Protein AF-A0AAV4LJK1-F1 (afdb_monomer)

Organism: NCBI:txid2771369

Radius of gyration: 15.4 Å; Cα contacts (8 Å, |Δi|>4): 103; chains: 1; bounding box: 39×28×40 Å

Solvent-accessible surface area (backbone atoms only — not comparable to full-atom values): 5057 Å² total; per-residue (Å²): 134,90,82,85,84,44,74,44,76,50,63,76,45,76,63,62,62,81,70,70,82,85,41,70,70,59,52,54,52,23,61,57,42,68,74,32,80,41,23,34,50,41,73,59,45,46,76,45,86,78,84,73,78,91,63,101,71,76,96,66,80,96,44,64,17,47,65,71,40,57,61,40,46,45,68,44,43,42,80,81

Sequence (80 aa):
MSSNISVIATGDSFITQRLPRAETDLVGIRLLFQKADVR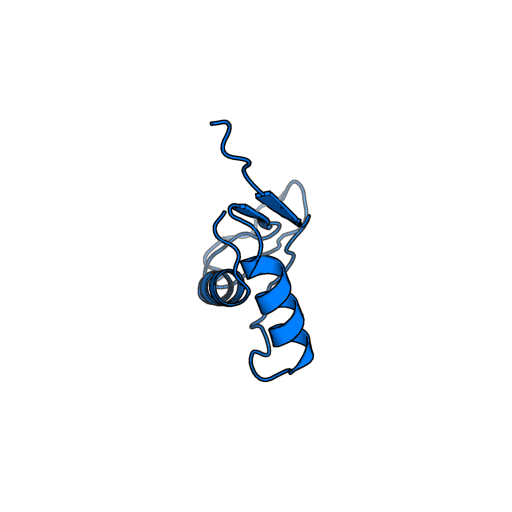FTNLEVTIHDFDAYPAASSGGTWAAARPAVLSDLEWLGFNM

Mean predicted aligned error: 4.13 Å

pLDDT: mean 92.79, std 7.21, range [51.62, 98.25]

Foldseek 3Di:
DDDDFFEDEEEEPLDADADPVVDPVLVVLLVVQVVGPAYYYDHNEAEDPPPDDDDPDDVDDNRYHYPVVVVRVVVSPHDD

Secondary structure (DSSP, 8-state):
-PPP--EEEEEE----S---TT-HHHHHHHHHHTTSSEEEEE--SEESSS-PPPPS--SS---EE-THHHHHHHHHT---

Structure (mmCIF, N/CA/C/O backbone):
data_AF-A0AAV4LJK1-F1
#
_entry.id   AF-A0AAV4LJK1-F1
#
loop_
_atom_site.group_PDB
_atom_site.id
_atom_site.type_symbol
_atom_site.label_atom_id
_atom_site.label_alt_id
_atom_site.label_comp_id
_atom_site.label_asym_id
_atom_site.label_entity_id
_atom_site.label_seq_id
_atom_site.pdbx_PDB_ins_code
_atom_site.Cartn_x
_atom_site.Cartn_y
_atom_site.Cartn_z
_atom_site.occupancy
_atom_site.B_iso_or_equiv
_atom_site.auth_seq_id
_atom_site.auth_comp_id
_atom_site.auth_asym_id
_atom_site.auth_atom_id
_atom_site.pdbx_PDB_model_num
ATOM 1 N N . MET A 1 1 ? -28.837 12.579 15.577 1.00 51.62 1 MET A N 1
ATOM 2 C CA . MET A 1 1 ? -27.530 12.140 16.113 1.00 51.62 1 MET A CA 1
ATOM 3 C C . MET A 1 1 ? -26.493 12.394 15.034 1.00 51.62 1 MET A C 1
ATOM 5 O O . MET A 1 1 ? -26.770 12.052 13.894 1.00 51.62 1 MET A O 1
ATOM 9 N N . SER A 1 2 ? -25.375 13.044 15.356 1.00 68.56 2 SER A N 1
ATOM 10 C CA . SER A 1 2 ? -24.249 13.185 14.423 1.00 68.56 2 SER A CA 1
ATOM 11 C C . SER A 1 2 ? -23.470 11.871 14.408 1.00 68.56 2 SER A C 1
ATOM 13 O O . SER A 1 2 ? -23.047 11.416 15.470 1.00 68.56 2 SER A O 1
ATOM 15 N N . SER A 1 3 ? -23.331 11.239 13.246 1.00 84.69 3 SER A N 1
ATOM 16 C CA . SER A 1 3 ? -22.434 10.099 13.046 1.00 84.69 3 SER A CA 1
ATOM 17 C C . SER A 1 3 ? -21.059 10.621 12.636 1.00 84.69 3 SER A C 1
ATOM 19 O O . SER A 1 3 ? -20.945 11.318 11.629 1.00 84.69 3 SER A O 1
ATOM 21 N N . ASN A 1 4 ? -20.025 10.299 13.412 1.00 93.12 4 ASN A N 1
ATOM 22 C CA . ASN A 1 4 ? -18.645 10.631 13.060 1.00 93.12 4 ASN A CA 1
ATOM 23 C C . ASN A 1 4 ? -18.116 9.625 12.028 1.00 93.12 4 ASN A C 1
ATOM 25 O O . ASN A 1 4 ? -18.413 8.439 12.137 1.00 93.12 4 ASN A O 1
ATOM 29 N N . ILE A 1 5 ? -17.318 10.101 11.069 1.00 96.06 5 ILE A N 1
ATOM 30 C CA . ILE A 1 5 ? -16.548 9.262 10.140 1.00 96.06 5 ILE A CA 1
ATOM 31 C C . ILE A 1 5 ? -15.087 9.312 10.575 1.00 96.06 5 ILE A C 1
ATOM 33 O O . ILE A 1 5 ? -14.530 10.389 10.794 1.00 96.06 5 ILE A O 1
ATOM 37 N N . SER A 1 6 ? -14.472 8.146 10.700 1.00 97.44 6 SER A N 1
ATOM 38 C CA . SER A 1 6 ? -13.061 7.981 11.023 1.00 97.44 6 SER A CA 1
ATOM 39 C C . SER A 1 6 ? -12.247 7.707 9.761 1.00 97.44 6 SER A C 1
ATOM 41 O O . SER A 1 6 ? -12.654 6.942 8.885 1.00 97.44 6 SER A O 1
ATOM 43 N N . VAL A 1 7 ? -11.084 8.350 9.661 1.00 97.88 7 VAL A N 1
ATOM 44 C CA . VAL A 1 7 ? -10.212 8.261 8.487 1.00 97.88 7 VAL A CA 1
ATOM 45 C C . VAL A 1 7 ? -8.794 7.926 8.927 1.00 97.88 7 VAL A C 1
ATOM 47 O O . VAL A 1 7 ? -8.243 8.578 9.814 1.00 97.88 7 VAL A O 1
ATOM 50 N N . ILE A 1 8 ? -8.201 6.931 8.275 1.00 98.12 8 ILE A N 1
ATOM 51 C CA . ILE A 1 8 ? -6.759 6.698 8.243 1.00 98.12 8 ILE A CA 1
ATOM 52 C C . ILE A 1 8 ? -6.295 6.984 6.819 1.00 98.12 8 ILE A C 1
ATOM 54 O O . ILE A 1 8 ? -6.885 6.501 5.854 1.00 98.12 8 ILE A O 1
ATOM 58 N N . ALA A 1 9 ? -5.238 7.777 6.701 1.00 97.75 9 ALA A N 1
ATOM 59 C CA . ALA A 1 9 ? -4.623 8.105 5.429 1.00 97.75 9 ALA A CA 1
ATOM 60 C C . ALA A 1 9 ? -3.120 7.865 5.523 1.00 97.75 9 ALA A C 1
ATOM 62 O O . ALA A 1 9 ? -2.478 8.270 6.496 1.00 97.75 9 ALA A O 1
ATOM 63 N N . THR A 1 10 ? -2.567 7.222 4.504 1.00 97.69 10 THR A N 1
ATOM 64 C CA . THR A 1 10 ? -1.126 7.137 4.282 1.00 97.69 10 THR A CA 1
ATOM 65 C C . THR A 1 10 ? -0.749 7.931 3.039 1.00 97.69 10 THR A C 1
ATOM 67 O O . THR A 1 10 ? -1.573 8.155 2.150 1.00 97.69 10 THR A O 1
ATOM 70 N N . GLY A 1 11 ? 0.503 8.382 2.997 1.00 97.69 11 GLY A N 1
ATOM 71 C CA . GLY A 1 11 ? 1.079 8.987 1.801 1.00 97.69 11 GLY A CA 1
ATOM 72 C C . GLY A 1 11 ? 1.430 7.921 0.768 1.00 97.69 11 GLY A C 1
ATOM 73 O O . GLY A 1 11 ? 0.673 6.978 0.537 1.00 97.69 11 GLY A O 1
ATOM 74 N N . ASP A 1 12 ? 2.600 8.083 0.172 1.00 96.62 12 ASP A N 1
ATOM 75 C CA . ASP A 1 12 ? 3.036 7.338 -1.003 1.00 96.62 12 ASP A CA 1
ATOM 76 C C . ASP A 1 12 ? 3.206 5.838 -0.723 1.00 96.62 12 ASP A C 1
ATOM 78 O O . ASP A 1 12 ? 4.169 5.389 -0.095 1.00 96.62 12 ASP A O 1
ATOM 82 N N . SER A 1 13 ? 2.281 5.036 -1.246 1.00 96.06 13 SER A N 1
ATOM 83 C CA . SER A 1 13 ? 2.423 3.585 -1.346 1.00 96.06 13 SER A CA 1
ATOM 84 C C . SER A 1 13 ? 3.279 3.234 -2.555 1.00 96.06 13 SER A C 1
ATOM 86 O O . SER A 1 13 ? 2.786 2.831 -3.609 1.00 96.06 13 SER A O 1
ATOM 88 N N . PHE A 1 14 ? 4.593 3.341 -2.375 1.00 96.56 14 PHE A N 1
ATOM 89 C CA . PHE A 1 14 ? 5.584 2.866 -3.338 1.00 96.56 14 PHE A CA 1
ATOM 90 C C . PHE A 1 14 ? 5.849 1.359 -3.154 1.00 96.56 14 PHE A C 1
ATOM 92 O O . PHE A 1 14 ? 6.946 0.924 -2.799 1.00 96.56 14 PHE A O 1
ATOM 99 N N . ILE A 1 15 ? 4.813 0.535 -3.337 1.00 96.00 15 ILE A N 1
ATOM 100 C CA . ILE A 1 15 ? 4.882 -0.923 -3.165 1.00 96.00 15 ILE A CA 1
ATOM 101 C C . ILE A 1 15 ? 4.918 -1.581 -4.545 1.00 96.00 15 ILE A C 1
ATOM 103 O O . ILE A 1 15 ? 3.930 -1.597 -5.268 1.00 96.00 15 ILE A O 1
ATOM 107 N N . THR A 1 16 ? 6.068 -2.149 -4.913 1.00 96.19 16 THR A N 1
ATOM 108 C CA . THR A 1 16 ? 6.263 -2.843 -6.203 1.00 96.19 16 THR A CA 1
ATOM 109 C C . THR A 1 16 ? 6.416 -4.357 -6.059 1.00 96.19 16 THR A C 1
ATOM 111 O O . THR A 1 16 ? 6.461 -5.077 -7.056 1.00 96.19 16 THR A O 1
ATOM 114 N N . GLN A 1 17 ? 6.482 -4.850 -4.821 1.00 95.12 17 GLN A N 1
ATOM 115 C CA . GLN A 1 17 ? 6.688 -6.254 -4.473 1.00 95.12 17 GLN A CA 1
ATOM 116 C C . GLN A 1 17 ? 5.536 -6.779 -3.617 1.00 95.12 17 GLN A C 1
ATOM 118 O O . GLN A 1 17 ? 4.792 -6.011 -3.008 1.00 95.12 17 GLN A O 1
ATOM 123 N N . ARG A 1 18 ? 5.397 -8.107 -3.567 1.00 95.88 18 ARG A N 1
ATOM 124 C CA . ARG A 1 18 ? 4.357 -8.759 -2.767 1.00 95.88 18 ARG A CA 1
ATOM 125 C C . ARG A 1 18 ? 4.599 -8.539 -1.275 1.00 95.88 18 ARG A C 1
ATOM 127 O O . ARG A 1 18 ? 5.730 -8.673 -0.811 1.00 95.88 18 ARG A O 1
ATOM 134 N N . LEU A 1 19 ? 3.533 -8.268 -0.523 1.00 94.38 19 LEU A N 1
ATOM 135 C CA . LEU A 1 19 ? 3.635 -8.147 0.932 1.00 94.38 19 LEU A CA 1
ATOM 136 C C . LEU A 1 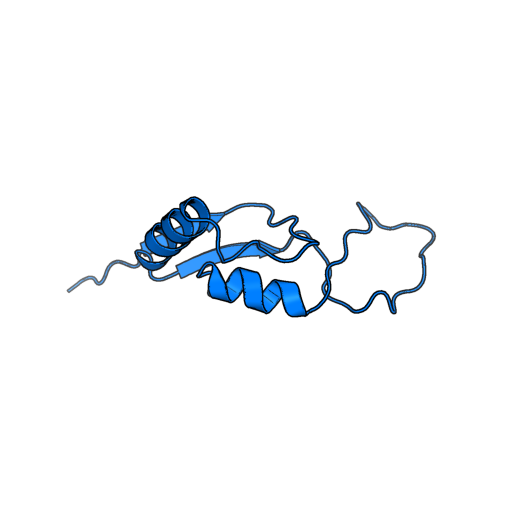19 ? 3.896 -9.517 1.587 1.00 94.38 19 LEU A C 1
ATOM 138 O O . LEU A 1 19 ? 3.235 -10.502 1.236 1.00 94.38 19 LEU A O 1
ATOM 142 N N . PRO A 1 20 ? 4.793 -9.601 2.585 1.00 91.81 20 PRO A N 1
ATOM 143 C CA . PRO A 1 20 ? 5.051 -10.833 3.319 1.00 91.81 20 PRO A CA 1
ATOM 144 C C . PRO A 1 20 ? 3.947 -11.060 4.365 1.00 91.81 20 PRO A C 1
ATOM 146 O O . PRO A 1 20 ? 4.115 -10.815 5.554 1.00 91.81 20 PRO A O 1
ATOM 149 N N . ARG A 1 21 ? 2.774 -11.525 3.917 1.00 86.75 21 ARG A N 1
ATOM 150 C CA . ARG A 1 21 ? 1.543 -11.639 4.735 1.00 86.75 21 ARG A CA 1
ATOM 151 C C . ARG A 1 21 ? 1.667 -12.507 5.999 1.00 86.75 21 ARG A C 1
ATOM 153 O O . ARG A 1 21 ? 0.789 -12.438 6.852 1.00 86.75 21 ARG A O 1
ATOM 160 N N . ALA A 1 22 ? 2.698 -13.347 6.092 1.00 82.56 22 ALA A N 1
ATOM 161 C CA . ALA A 1 22 ? 2.957 -14.209 7.246 1.00 82.56 22 ALA A CA 1
ATOM 162 C C . ALA A 1 22 ? 3.677 -13.487 8.403 1.00 82.56 22 ALA A C 1
ATOM 164 O O . ALA A 1 22 ? 3.758 -14.042 9.495 1.00 82.56 22 ALA A O 1
ATOM 165 N N . GLU A 1 23 ? 4.182 -12.270 8.182 1.00 86.94 23 GLU A N 1
ATOM 166 C CA . GLU A 1 23 ? 4.907 -11.502 9.196 1.00 86.94 23 GLU A CA 1
ATOM 167 C C . GLU A 1 23 ? 3.957 -10.910 10.241 1.00 86.94 23 GLU A C 1
ATOM 169 O O . GLU A 1 23 ? 3.006 -10.189 9.920 1.00 86.94 23 GLU A O 1
ATOM 174 N N . THR A 1 24 ? 4.237 -11.191 11.515 1.00 80.81 24 THR A N 1
ATOM 175 C CA . THR A 1 24 ? 3.376 -10.827 12.652 1.00 80.81 24 THR A CA 1
ATOM 176 C C . THR A 1 24 ? 3.148 -9.319 12.767 1.00 80.81 24 THR A C 1
ATOM 178 O O . THR A 1 24 ? 2.035 -8.881 13.058 1.00 80.81 24 THR A O 1
ATOM 181 N N . ASP A 1 25 ? 4.169 -8.512 12.475 1.00 87.44 25 ASP A N 1
ATOM 182 C CA . ASP A 1 25 ? 4.085 -7.050 12.565 1.00 87.44 25 ASP A CA 1
ATOM 183 C C . ASP A 1 25 ? 3.128 -6.464 11.514 1.00 87.44 25 ASP A C 1
ATOM 185 O O . ASP A 1 25 ? 2.412 -5.492 11.774 1.00 87.44 25 ASP A O 1
ATOM 189 N N . LEU A 1 26 ? 3.031 -7.108 10.345 1.00 90.25 26 LEU A N 1
ATOM 190 C CA . LEU A 1 26 ? 2.135 -6.699 9.264 1.00 90.25 26 LEU A CA 1
ATOM 191 C C . LEU A 1 26 ? 0.660 -6.893 9.652 1.00 90.25 26 LEU A C 1
ATOM 193 O O . LEU A 1 26 ? -0.207 -6.096 9.284 1.00 90.25 26 LEU A O 1
ATOM 197 N N . VAL A 1 27 ? 0.378 -7.926 10.453 1.00 90.88 27 VAL A N 1
ATOM 198 C CA . VAL A 1 27 ? -0.952 -8.160 11.033 1.00 90.88 27 VAL A CA 1
ATOM 199 C C . VAL A 1 27 ? -1.333 -7.022 11.983 1.00 90.88 27 VAL A C 1
ATOM 201 O O . VAL A 1 27 ? -2.481 -6.579 11.973 1.00 90.88 27 VAL A O 1
ATOM 204 N N . GLY A 1 28 ? -0.379 -6.492 12.754 1.00 93.06 28 GLY A N 1
ATOM 205 C CA . GLY A 1 28 ? -0.601 -5.338 13.629 1.00 93.06 28 GLY A CA 1
ATOM 206 C C . GLY A 1 28 ? -1.044 -4.085 12.866 1.00 93.06 28 GLY A C 1
ATOM 207 O O . GLY A 1 28 ? -2.013 -3.432 13.261 1.00 93.06 28 GLY A O 1
ATOM 208 N N . ILE A 1 29 ? -0.397 -3.790 11.734 1.00 93.38 29 ILE A N 1
ATOM 209 C CA . ILE A 1 29 ? -0.768 -2.668 10.851 1.00 93.38 29 ILE A CA 1
ATOM 210 C C . ILE A 1 29 ? -2.175 -2.871 10.283 1.00 93.38 29 ILE A C 1
ATOM 212 O O . ILE A 1 29 ? -3.004 -1.962 10.335 1.00 93.38 29 ILE A O 1
ATOM 216 N N . ARG A 1 30 ? -2.483 -4.083 9.812 1.00 94.88 30 ARG A N 1
ATOM 217 C CA . ARG A 1 30 ? -3.819 -4.413 9.308 1.00 94.88 30 ARG A CA 1
ATOM 218 C C . ARG A 1 30 ? -4.906 -4.171 10.357 1.00 94.88 30 ARG A C 1
ATOM 220 O O . ARG A 1 30 ? -5.928 -3.553 10.061 1.00 94.88 30 ARG A O 1
ATOM 227 N N . LEU A 1 31 ? -4.684 -4.630 11.590 1.00 95.31 31 LEU A N 1
ATOM 228 C CA . LEU A 1 31 ? -5.617 -4.424 12.701 1.00 95.31 31 LEU A CA 1
ATOM 229 C C . LEU A 1 31 ? -5.766 -2.943 13.076 1.00 95.31 31 LEU A C 1
ATOM 231 O O . LEU A 1 31 ? -6.833 -2.536 13.533 1.00 95.31 31 LEU A O 1
ATOM 235 N N . LEU A 1 32 ? -4.720 -2.129 12.900 1.00 95.94 32 LEU A N 1
ATOM 236 C CA . LEU A 1 32 ? -4.800 -0.681 13.083 1.00 95.94 32 LEU A CA 1
ATOM 237 C C . LEU A 1 32 ? -5.692 -0.038 12.018 1.00 95.94 32 LEU A C 1
ATOM 239 O O . LEU A 1 32 ? -6.585 0.730 12.373 1.00 95.94 32 LEU A O 1
ATOM 243 N N . PHE A 1 33 ? -5.483 -0.365 10.741 1.00 96.94 33 PHE A N 1
ATOM 244 C CA . PHE A 1 33 ? -6.254 0.213 9.640 1.00 96.94 33 PHE A CA 1
ATOM 245 C C . PHE A 1 33 ? -7.740 -0.104 9.764 1.00 96.94 33 PHE A C 1
ATOM 247 O O . PHE A 1 33 ? -8.559 0.803 9.660 1.00 96.94 33 PHE A O 1
ATOM 254 N N . GLN A 1 34 ? -8.098 -1.347 10.096 1.00 95.88 34 GLN A N 1
ATOM 255 C CA . GLN A 1 34 ? -9.489 -1.802 10.238 1.00 95.88 34 GLN A CA 1
ATOM 256 C C . GLN A 1 34 ? -10.324 -1.056 11.300 1.00 95.88 34 GLN A C 1
ATOM 258 O O . GLN A 1 34 ? -11.530 -1.278 11.379 1.00 95.88 34 GLN A O 1
ATOM 263 N N . LYS A 1 35 ? -9.720 -0.168 12.098 1.00 97.00 35 LYS A N 1
ATOM 264 C CA . LYS A 1 35 ? -10.426 0.688 13.065 1.00 97.00 35 LYS A CA 1
ATOM 265 C C . LYS A 1 35 ? -11.096 1.913 12.440 1.00 97.00 35 LYS A C 1
ATOM 267 O O . LYS A 1 35 ? -11.897 2.538 13.128 1.00 97.00 35 LYS A O 1
ATOM 272 N N . ALA A 1 36 ? -10.738 2.283 11.209 1.00 97.81 36 ALA A N 1
ATO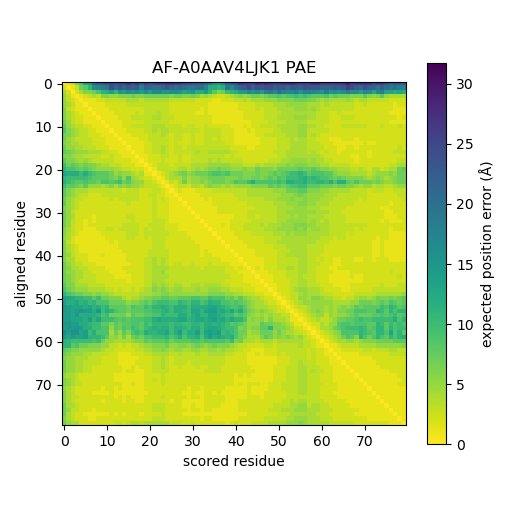M 273 C CA . ALA A 1 36 ? -11.275 3.462 10.532 1.00 97.81 36 ALA A CA 1
ATOM 274 C C . ALA A 1 36 ? -12.281 3.099 9.435 1.00 97.81 36 ALA A C 1
ATOM 276 O O . ALA A 1 36 ? -12.143 2.054 8.801 1.00 97.81 36 ALA A O 1
ATOM 277 N N . ASP A 1 37 ? -13.246 3.976 9.164 1.00 97.69 37 ASP A N 1
ATOM 278 C CA . ASP A 1 37 ? -14.250 3.804 8.106 1.00 97.69 37 ASP A CA 1
ATOM 279 C C . ASP A 1 37 ? -13.620 3.949 6.711 1.00 97.69 37 ASP A C 1
ATOM 281 O O . ASP A 1 37 ? -13.831 3.112 5.826 1.00 97.69 37 ASP A O 1
ATOM 285 N N . VAL A 1 38 ? -12.794 4.988 6.544 1.00 98.06 38 VAL A N 1
ATOM 286 C CA . VAL A 1 38 ? -12.028 5.273 5.322 1.00 98.06 38 VAL A CA 1
ATOM 287 C C . VAL A 1 38 ? -10.549 5.021 5.581 1.00 98.06 38 VAL A C 1
ATOM 289 O O . VAL A 1 38 ? -9.984 5.510 6.559 1.00 98.06 38 VAL A O 1
ATOM 292 N N . ARG A 1 39 ? -9.921 4.240 4.706 1.00 98.19 39 ARG A N 1
ATOM 293 C CA . ARG A 1 39 ? -8.529 3.801 4.797 1.00 98.19 39 ARG A CA 1
ATOM 294 C C . ARG A 1 39 ? -7.913 4.037 3.426 1.00 98.19 39 ARG A C 1
ATOM 296 O O . ARG A 1 39 ? -8.006 3.174 2.555 1.00 98.19 39 ARG A O 1
ATOM 303 N N . PHE A 1 40 ? -7.364 5.234 3.255 1.00 98.25 40 PHE A N 1
ATOM 304 C CA . PHE A 1 40 ? -6.823 5.737 1.996 1.00 98.25 40 PHE A CA 1
ATOM 305 C C . PHE A 1 40 ? -5.305 5.578 1.939 1.00 98.25 40 PHE A C 1
ATOM 307 O O . PHE A 1 40 ? -4.620 5.826 2.936 1.00 98.25 40 PHE A O 1
ATOM 314 N N . THR A 1 41 ? -4.781 5.268 0.756 1.00 98.06 41 THR A N 1
ATOM 315 C CA . THR A 1 41 ? -3.360 5.451 0.453 1.00 98.06 41 THR A CA 1
ATOM 316 C C . THR A 1 41 ? -3.155 6.127 -0.895 1.00 98.06 41 THR A C 1
ATOM 318 O O . THR A 1 41 ? -3.816 5.784 -1.871 1.00 98.06 41 THR A O 1
ATOM 321 N N . ASN A 1 42 ? -2.173 7.030 -0.986 1.00 97.94 42 ASN A N 1
ATOM 322 C CA . ASN A 1 42 ? -1.718 7.517 -2.289 1.00 97.94 42 ASN A CA 1
ATOM 323 C C . ASN A 1 42 ? -1.024 6.371 -3.045 1.00 97.94 42 ASN A C 1
ATOM 325 O O . ASN A 1 42 ? -0.047 5.814 -2.545 1.00 97.94 42 ASN A O 1
ATOM 329 N N . LEU A 1 43 ? -1.524 5.989 -4.221 1.00 96.88 43 LEU A N 1
ATOM 330 C CA . LEU A 1 43 ? -0.916 4.949 -5.049 1.00 96.88 43 LEU A CA 1
ATOM 331 C C . LEU A 1 43 ? 0.179 5.564 -5.934 1.00 96.88 43 LEU A C 1
ATOM 333 O O . LEU A 1 43 ? -0.091 6.029 -7.036 1.00 96.88 43 LEU A O 1
ATOM 337 N N . GLU A 1 44 ? 1.424 5.520 -5.460 1.00 96.31 44 GLU A N 1
ATOM 338 C CA . GLU A 1 44 ? 2.586 6.161 -6.106 1.00 96.31 44 GLU A CA 1
ATOM 339 C C . GLU A 1 44 ? 3.273 5.243 -7.146 1.00 96.31 44 GLU A C 1
ATOM 341 O O . GLU A 1 44 ? 4.477 5.322 -7.392 1.00 96.31 44 GLU A O 1
ATOM 346 N N . VAL A 1 45 ? 2.520 4.310 -7.739 1.00 95.19 45 VAL A N 1
ATOM 347 C CA . VAL A 1 45 ? 2.990 3.383 -8.783 1.00 95.19 45 VAL A CA 1
ATOM 3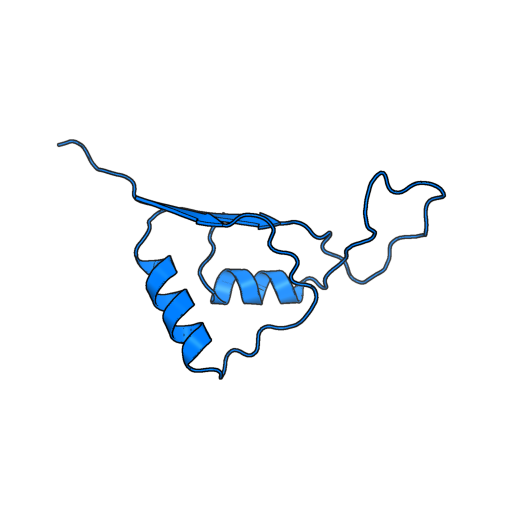48 C C . VAL A 1 45 ? 1.904 3.169 -9.835 1.00 95.19 45 VAL A C 1
ATOM 350 O O . VAL A 1 45 ? 0.713 3.159 -9.527 1.00 95.19 45 VAL A O 1
ATOM 353 N N . THR A 1 46 ? 2.293 2.931 -11.086 1.00 94.38 46 THR A N 1
ATOM 354 C CA . THR A 1 46 ? 1.366 2.459 -12.121 1.00 94.38 46 THR A CA 1
ATOM 355 C C . THR A 1 46 ? 1.126 0.957 -11.979 1.00 94.38 46 THR A C 1
ATOM 357 O O . THR A 1 46 ? 2.019 0.199 -11.596 1.00 94.38 46 THR A O 1
ATOM 360 N N . ILE A 1 47 ? -0.084 0.497 -12.307 1.00 96.19 47 ILE A N 1
ATOM 361 C CA . ILE A 1 47 ? -0.454 -0.921 -12.218 1.00 96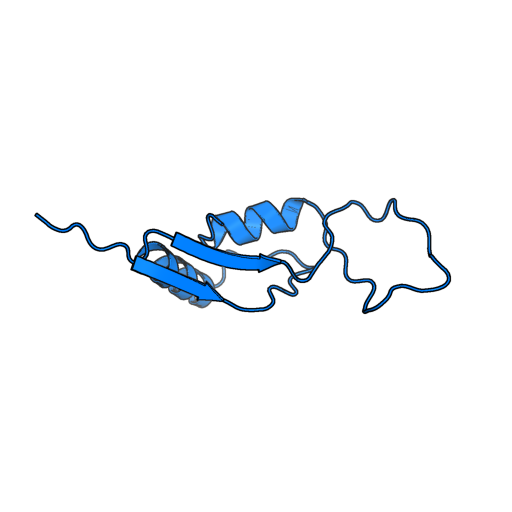.19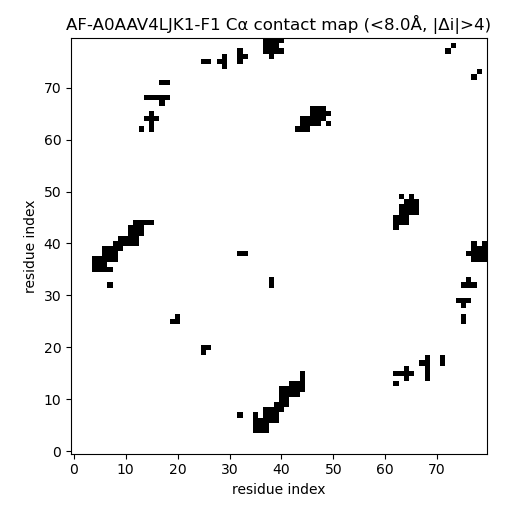 47 ILE A CA 1
ATOM 362 C C . ILE A 1 47 ? -0.575 -1.519 -13.609 1.00 96.19 47 ILE A C 1
ATOM 364 O O . ILE A 1 47 ? -1.506 -1.181 -14.337 1.00 96.19 47 ILE A O 1
ATOM 368 N N . HIS A 1 48 ? 0.353 -2.406 -13.967 1.00 95.06 48 HIS A N 1
ATOM 369 C CA . HIS A 1 48 ? 0.346 -3.117 -15.246 1.00 95.06 48 HIS A CA 1
ATOM 370 C C . HIS A 1 48 ? 1.385 -4.256 -15.272 1.00 95.06 48 HIS A C 1
ATOM 372 O O . HIS A 1 48 ? 2.184 -4.410 -14.347 1.00 95.06 48 HIS A O 1
ATOM 378 N N . ASP A 1 49 ? 1.391 -5.070 -16.331 1.00 95.25 49 ASP A N 1
ATOM 379 C CA . ASP A 1 49 ? 2.297 -6.222 -16.486 1.00 95.25 49 ASP A CA 1
ATOM 380 C C . ASP A 1 49 ? 3.575 -5.892 -17.278 1.00 95.25 49 ASP A C 1
ATOM 382 O O . ASP A 1 49 ? 4.152 -6.755 -17.939 1.00 95.25 49 ASP A O 1
ATOM 386 N N . PHE A 1 50 ? 4.058 -4.650 -17.159 1.00 90.88 50 PHE A N 1
ATOM 387 C CA . PHE A 1 50 ? 5.234 -4.130 -17.878 1.00 90.88 50 PHE A CA 1
ATOM 388 C C . PHE A 1 50 ? 5.094 -4.155 -19.412 1.00 90.88 50 PHE A C 1
ATOM 390 O O . PHE A 1 50 ? 6.070 -4.244 -20.146 1.00 90.88 50 PHE A O 1
ATOM 397 N N . ASP A 1 51 ? 3.863 -4.029 -19.885 1.00 90.12 51 ASP A N 1
ATOM 398 C CA . ASP A 1 51 ? 3.423 -3.898 -21.277 1.00 90.12 51 ASP A CA 1
ATOM 399 C C . ASP A 1 51 ? 3.524 -2.465 -21.841 1.00 90.12 51 ASP A C 1
ATOM 401 O O . ASP A 1 51 ? 3.165 -2.215 -22.993 1.00 90.12 51 ASP A O 1
ATOM 405 N N . A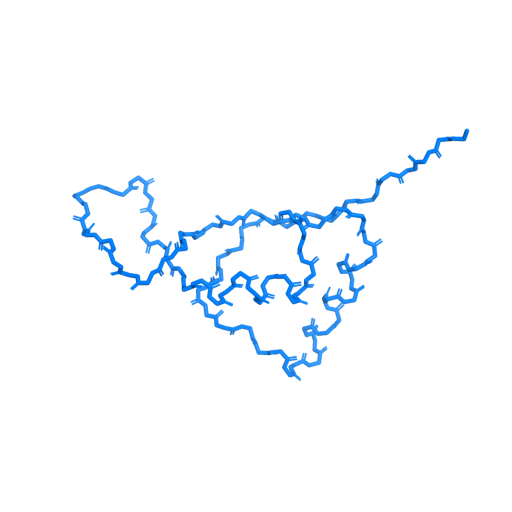LA A 1 52 ? 4.037 -1.518 -21.051 1.00 84.50 52 ALA A N 1
ATOM 406 C CA . ALA A 1 52 ? 4.276 -0.144 -21.477 1.00 84.50 52 ALA A CA 1
ATOM 407 C C . ALA A 1 52 ? 5.629 0.001 -22.194 1.00 84.50 52 ALA A C 1
ATOM 409 O O . ALA A 1 52 ? 6.634 -0.593 -21.799 1.00 84.50 52 ALA A O 1
ATOM 410 N N . TYR A 1 53 ? 5.669 0.845 -23.224 1.00 85.19 53 TYR A N 1
ATOM 411 C CA . TYR A 1 53 ? 6.888 1.156 -23.972 1.00 85.19 53 TYR A CA 1
ATOM 412 C C . TYR A 1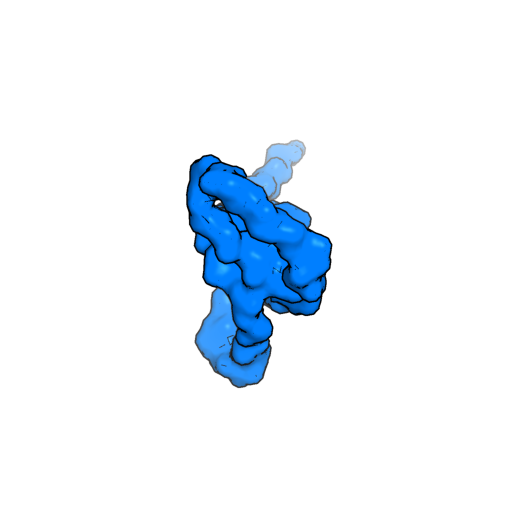 53 ? 7.598 2.378 -23.371 1.00 85.19 53 TYR A C 1
ATOM 414 O O . TYR A 1 53 ? 6.928 3.293 -22.885 1.00 85.19 53 TYR A O 1
ATOM 422 N N . PRO A 1 54 ? 8.941 2.437 -23.419 1.00 81.50 54 PRO A N 1
ATOM 423 C CA . PRO A 1 54 ? 9.685 3.566 -22.877 1.00 81.50 54 PRO A CA 1
ATOM 424 C C . PRO A 1 54 ? 9.342 4.857 -23.630 1.00 81.50 54 PRO A C 1
ATOM 426 O O . PRO A 1 54 ? 9.433 4.914 -24.857 1.00 81.50 54 PRO A O 1
ATOM 429 N N . ALA A 1 55 ? 8.994 5.911 -22.892 1.00 86.00 55 ALA A N 1
ATOM 430 C CA . ALA A 1 55 ? 8.891 7.260 -23.438 1.00 86.00 55 ALA A CA 1
ATOM 431 C C . ALA A 1 55 ? 10.184 8.044 -23.175 1.00 86.00 55 ALA A C 1
ATOM 433 O O . ALA A 1 55 ? 10.864 7.832 -22.171 1.00 86.00 55 ALA A O 1
ATOM 434 N N . ALA A 1 56 ? 10.507 8.993 -24.059 1.00 89.19 56 ALA A N 1
ATOM 435 C CA . ALA A 1 56 ? 11.694 9.844 -23.922 1.00 89.19 56 ALA A CA 1
ATOM 436 C C . ALA A 1 56 ? 11.658 10.753 -22.676 1.00 89.19 56 ALA A C 1
ATOM 438 O O . ALA A 1 56 ? 12.699 11.218 -22.221 1.00 89.19 56 ALA A O 1
ATOM 439 N N . SER A 1 57 ? 10.467 11.006 -22.127 1.00 87.94 57 SER A N 1
ATOM 440 C CA . SER A 1 57 ? 10.253 11.731 -20.877 1.00 87.94 57 SER A CA 1
ATOM 441 C C . SER A 1 57 ? 9.164 11.034 -20.066 1.00 87.94 57 SER A C 1
ATOM 443 O O . SER A 1 57 ? 8.168 10.583 -20.631 1.00 87.94 57 SER A O 1
ATOM 445 N N . SER A 1 58 ? 9.362 10.954 -18.753 1.00 83.00 58 SER A N 1
ATOM 446 C CA . SER A 1 58 ? 8.437 10.349 -17.787 1.00 83.00 58 SER A CA 1
ATOM 447 C C . SER A 1 58 ? 7.660 11.371 -16.958 1.00 83.00 58 SER A C 1
ATOM 449 O O . SER A 1 58 ? 6.611 11.042 -16.419 1.00 83.00 58 SER A O 1
ATOM 451 N N . GLY A 1 59 ? 8.199 12.584 -16.782 1.00 84.56 59 GLY A N 1
ATOM 452 C CA . GLY A 1 59 ? 7.710 13.539 -15.778 1.00 84.56 59 GLY A CA 1
ATOM 453 C C . GLY A 1 59 ? 7.954 13.120 -14.315 1.00 84.56 59 GLY A C 1
ATOM 454 O O . GLY A 1 59 ? 7.498 13.817 -13.416 1.00 84.56 59 GLY A O 1
ATOM 455 N N . GLY A 1 60 ? 8.676 12.015 -14.072 1.00 84.62 60 GLY A N 1
ATOM 456 C CA . GLY A 1 60 ? 8.900 11.413 -12.749 1.00 84.62 60 GLY A CA 1
ATOM 457 C C . GLY A 1 60 ? 9.678 10.088 -12.810 1.00 84.62 60 GLY A C 1
ATOM 458 O O . GLY A 1 60 ? 10.447 9.852 -13.744 1.00 84.62 60 GLY A O 1
ATOM 459 N N . THR A 1 61 ? 9.490 9.197 -11.836 1.00 87.62 61 THR A N 1
ATOM 460 C CA . THR A 1 61 ? 10.091 7.847 -11.855 1.00 87.62 61 THR A CA 1
ATOM 461 C C . THR A 1 61 ? 9.195 6.869 -12.615 1.00 87.62 61 THR A C 1
ATOM 463 O O . THR A 1 61 ? 7.981 6.874 -12.438 1.00 87.62 61 THR A O 1
ATOM 466 N N . TRP A 1 62 ? 9.785 5.981 -13.422 1.00 88.56 62 TRP A N 1
ATOM 467 C CA . TRP A 1 62 ? 9.075 4.842 -14.019 1.00 88.56 62 TRP A CA 1
ATOM 468 C C . TRP A 1 62 ? 8.819 3.762 -12.962 1.00 88.56 62 TRP A C 1
ATOM 470 O O . TRP A 1 62 ? 9.561 2.785 -12.857 1.00 88.56 62 TRP A O 1
ATOM 480 N N . ALA A 1 63 ? 7.802 3.978 -12.136 1.00 92.25 63 ALA A N 1
ATOM 481 C CA . ALA A 1 63 ? 7.449 3.094 -11.037 1.00 92.25 63 ALA A CA 1
ATOM 482 C C . ALA A 1 63 ? 6.212 2.272 -11.396 1.00 92.25 63 ALA A C 1
ATOM 484 O O . ALA A 1 63 ? 5.119 2.819 -11.503 1.00 92.25 63 ALA A O 1
ATOM 485 N N . ALA A 1 64 ? 6.392 0.962 -11.565 1.00 94.50 64 ALA A N 1
ATOM 486 C CA . ALA A 1 64 ? 5.322 0.044 -11.931 1.00 94.50 64 ALA A CA 1
ATOM 487 C C . ALA A 1 64 ? 5.265 -1.158 -10.985 1.00 94.50 64 ALA A C 1
ATOM 489 O O . ALA A 1 64 ? 6.295 -1.681 -10.548 1.00 94.50 64 ALA A O 1
ATOM 490 N N . ALA A 1 65 ? 4.049 -1.617 -10.708 1.00 97.00 65 ALA A N 1
ATOM 491 C CA . ALA A 1 65 ? 3.762 -2.811 -9.933 1.00 97.00 65 ALA A CA 1
ATOM 492 C C . ALA A 1 65 ? 2.764 -3.707 -10.677 1.00 97.00 65 ALA A C 1
ATOM 494 O O . ALA A 1 65 ? 1.890 -3.235 -11.404 1.00 97.00 65 ALA A O 1
ATOM 495 N N . ARG A 1 66 ? 2.865 -5.024 -10.466 1.00 97.50 66 ARG A N 1
ATOM 496 C CA . ARG A 1 66 ? 1.896 -5.970 -11.035 1.00 97.50 66 ARG A CA 1
ATOM 497 C C . ARG A 1 66 ? 0.529 -5.825 -10.357 1.00 97.50 66 ARG A C 1
ATOM 499 O O . ARG A 1 66 ? 0.498 -5.563 -9.151 1.00 97.50 66 ARG A O 1
ATOM 506 N N . PRO A 1 67 ? -0.586 -6.136 -11.049 1.00 97.25 67 PRO A N 1
ATOM 507 C CA . PRO A 1 67 ? -1.937 -6.065 -10.477 1.00 97.25 67 PRO A CA 1
ATOM 508 C C . PRO A 1 67 ? -2.118 -6.770 -9.126 1.00 97.25 67 PRO A C 1
ATOM 510 O O . PRO A 1 67 ? -2.882 -6.308 -8.284 1.00 97.25 67 PRO A O 1
ATOM 513 N N . ALA A 1 68 ? -1.365 -7.846 -8.869 1.00 96.94 68 ALA A N 1
ATOM 514 C CA . ALA A 1 68 ? -1.400 -8.581 -7.603 1.00 96.94 68 ALA A CA 1
ATOM 515 C C . ALA A 1 68 ? -1.042 -7.740 -6.357 1.00 96.94 68 ALA A C 1
ATOM 517 O O . ALA A 1 68 ? -1.403 -8.136 -5.248 1.00 96.94 68 ALA A O 1
ATOM 518 N N . VAL A 1 69 ? -0.359 -6.599 -6.516 1.00 97.38 69 VAL A N 1
ATOM 519 C CA . VAL A 1 69 ? -0.085 -5.666 -5.411 1.00 97.38 69 VAL A CA 1
ATOM 520 C C . VAL A 1 69 ? -1.371 -5.026 -4.887 1.00 97.38 69 VAL A C 1
ATOM 522 O O . VAL A 1 69 ? -1.497 -4.838 -3.681 1.00 97.38 69 VAL A O 1
ATOM 525 N N . LEU A 1 70 ? -2.370 -4.770 -5.738 1.00 97.31 70 LEU A N 1
ATOM 526 C CA . LEU A 1 70 ? -3.651 -4.219 -5.280 1.00 97.31 70 LEU A CA 1
ATOM 527 C C . LEU A 1 70 ? -4.339 -5.158 -4.280 1.00 97.31 70 LEU A C 1
ATOM 529 O O . LEU A 1 70 ? -4.834 -4.709 -3.251 1.00 97.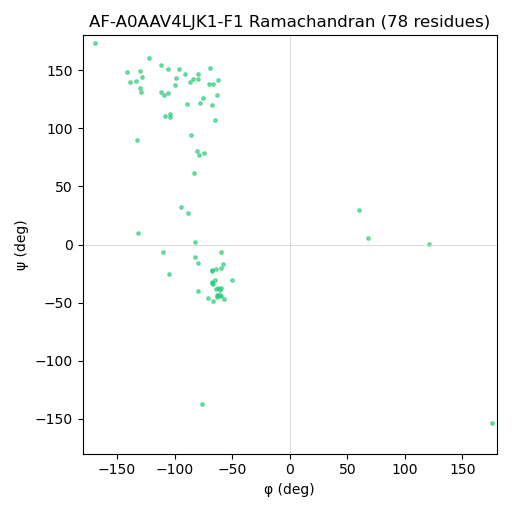31 70 LEU A O 1
ATOM 533 N N . SER A 1 71 ? -4.271 -6.472 -4.512 1.00 97.00 71 SER A N 1
ATOM 534 C CA . SER A 1 71 ? -4.781 -7.468 -3.562 1.00 97.00 71 SER A CA 1
ATOM 535 C C . SER A 1 71 ? -3.987 -7.523 -2.255 1.00 97.00 71 SER A C 1
ATOM 537 O O . SER A 1 71 ? -4.486 -8.038 -1.254 1.00 97.00 71 SER A O 1
ATOM 539 N N . ASP A 1 72 ? -2.735 -7.062 -2.243 1.00 96.81 72 ASP A N 1
ATOM 540 C CA . ASP A 1 72 ? -1.956 -6.924 -1.014 1.00 96.81 72 ASP A CA 1
ATOM 541 C C . ASP A 1 72 ? -2.335 -5.653 -0.245 1.00 96.81 72 ASP A C 1
ATOM 543 O O . ASP A 1 72 ? -2.469 -5.721 0.975 1.00 96.81 72 ASP A O 1
ATOM 547 N N . LEU A 1 73 ? -2.576 -4.533 -0.936 1.00 97.00 73 LEU A N 1
ATOM 548 C CA . LEU A 1 73 ? -3.080 -3.293 -0.330 1.00 97.00 73 LEU A CA 1
ATOM 549 C C . LEU A 1 73 ? -4.480 -3.488 0.272 1.00 97.00 73 LEU A C 1
ATOM 551 O O . LEU A 1 73 ? -4.728 -3.094 1.413 1.00 97.00 73 LEU A O 1
ATOM 555 N N . GLU A 1 74 ? -5.364 -4.180 -0.449 1.00 96.62 74 GLU A N 1
ATOM 556 C CA . GLU A 1 74 ? -6.686 -4.577 0.044 1.00 96.62 74 GLU A CA 1
ATOM 557 C C . GLU A 1 74 ? -6.565 -5.511 1.257 1.00 96.62 74 GLU A C 1
ATOM 559 O O . GLU A 1 74 ? -7.244 -5.330 2.270 1.00 96.62 74 GLU A O 1
ATOM 564 N N . TRP A 1 75 ? -5.645 -6.485 1.206 1.00 95.94 75 TRP A N 1
ATOM 565 C CA . TRP A 1 75 ? -5.369 -7.357 2.348 1.00 95.94 75 TRP A CA 1
ATOM 566 C C . TRP A 1 75 ? -4.840 -6.567 3.554 1.00 95.94 75 TRP A C 1
ATOM 568 O O . TRP A 1 75 ? -5.206 -6.884 4.685 1.00 95.94 75 TRP A O 1
ATOM 578 N N . LEU A 1 76 ? -4.014 -5.539 3.351 1.00 95.94 76 LEU A N 1
ATOM 579 C CA . LEU A 1 76 ? -3.532 -4.677 4.433 1.00 95.94 76 LEU A CA 1
ATOM 580 C C . LEU A 1 76 ? -4.670 -3.837 5.035 1.00 95.94 76 LEU A C 1
ATOM 582 O O . LEU A 1 76 ? -4.613 -3.462 6.202 1.00 95.94 76 LEU A O 1
ATOM 586 N N . GLY A 1 77 ? -5.739 -3.621 4.271 1.00 96.81 77 GLY A N 1
ATOM 587 C CA . GLY A 1 77 ? -6.999 -3.065 4.741 1.00 96.81 77 GLY A CA 1
ATOM 588 C C . GLY A 1 77 ? -7.406 -1.775 4.048 1.00 96.81 77 GLY A C 1
ATOM 589 O O . GLY A 1 77 ? -8.459 -1.253 4.399 1.00 96.81 77 GLY A O 1
ATOM 590 N N . PHE A 1 78 ? -6.641 -1.250 3.090 1.00 98.00 78 PHE A N 1
ATOM 591 C CA . PHE A 1 78 ? -7.053 -0.056 2.349 1.00 98.00 78 PHE A CA 1
ATOM 592 C C . PHE A 1 78 ? -8.343 -0.315 1.561 1.00 98.00 78 PHE A C 1
ATOM 594 O O . PHE A 1 78 ? -8.559 -1.408 1.040 1.00 98.00 78 PHE A O 1
ATOM 601 N N . ASN A 1 79 ? -9.224 0.681 1.522 1.00 97.19 79 ASN A N 1
ATOM 602 C CA . ASN A 1 79 ? -10.499 0.630 0.800 1.00 97.19 79 ASN A CA 1
ATOM 603 C C . ASN A 1 79 ? -10.739 1.865 -0.077 1.00 97.19 79 ASN A C 1
ATOM 605 O O . ASN A 1 79 ? -11.856 2.044 -0.568 1.00 97.19 79 ASN A O 1
ATOM 609 N N . MET A 1 80 ? -9.713 2.703 -0.240 1.00 95.75 80 MET A N 1
ATOM 610 C CA . MET A 1 80 ? -9.699 3.876 -1.102 1.00 95.75 80 MET A CA 1
ATOM 611 C C . MET A 1 80 ? -8.289 4.145 -1.615 1.00 95.75 80 MET A C 1
ATOM 613 O O . MET A 1 80 ? -7.331 3.926 -0.835 1.00 95.75 80 MET A O 1
#

Nearest PDB structures (foldseek):
  4pg7-assembly1_B  TM=2.904E-01  e=6.485E+00  Staphylococcus aureus M1064
  4pg4-assembly1_B  TM=2.890E-01  e=7.912E+00  Staphylococcus aureus M1064
  4pg6-assembly1_A  TM=2.080E-01  e=6.930E+00  Staphylococcus aureus
  4pg4-assembly1_A  TM=2.154E-01  e=8.455E+00  Staphylococcus aureus M1064